Protein AF-A0A922YVZ6-F1 (afdb_monomer)

pLDDT: mean 78.74, std 12.58, range [51.56, 93.5]

Nearest PDB structures (foldseek):
  5mm0-assembly1_A  TM=5.656E-01  e=6.919E+00  Pyrococcus furiosus DSM 3638

Radius of gyration: 18.34 Å; Cα contacts (8 Å, |Δi|>4): 29; chains: 1; bounding box: 42×31×44 Å

Structure (mmCIF, N/CA/C/O backbone):
data_AF-A0A922YVZ6-F1
#
_entry.id   AF-A0A922YVZ6-F1
#
loop_
_atom_site.group_PDB
_atom_site.id
_atom_site.type_symbol
_atom_site.label_atom_id
_atom_site.label_alt_id
_atom_site.label_comp_id
_atom_site.label_asym_id
_atom_site.label_entity_id
_atom_site.label_seq_id
_atom_site.pdbx_PDB_ins_code
_atom_site.Cartn_x
_atom_site.Cartn_y
_atom_site.Cartn_z
_atom_site.occupancy
_atom_site.B_iso_or_equiv
_atom_site.auth_seq_id
_atom_site.auth_comp_id
_atom_site.auth_asym_id
_atom_site.auth_atom_id
_atom_site.pdbx_PDB_model_num
ATOM 1 N N . MET A 1 1 ? -5.483 -23.871 -23.768 1.00 53.09 1 MET A N 1
ATOM 2 C CA . MET A 1 1 ? -4.551 -23.057 -24.582 1.00 53.09 1 MET A CA 1
ATOM 3 C C . MET A 1 1 ? -5.252 -22.083 -25.545 1.00 53.09 1 MET A C 1
ATOM 5 O O . MET A 1 1 ? -4.560 -21.255 -26.098 1.00 53.09 1 MET A O 1
ATOM 9 N N . ALA A 1 2 ? -6.591 -22.066 -25.662 1.00 55.31 2 ALA A N 1
ATOM 10 C CA . ALA A 1 2 ? -7.327 -21.236 -26.636 1.00 55.31 2 ALA A CA 1
ATOM 11 C C . ALA A 1 2 ? -7.523 -19.736 -26.281 1.00 55.31 2 ALA A C 1
ATOM 13 O O . ALA A 1 2 ? -8.210 -19.022 -27.004 1.00 55.31 2 ALA A O 1
ATOM 14 N N . PHE A 1 3 ? -6.977 -19.249 -25.159 1.00 61.78 3 PHE A N 1
ATOM 15 C CA . PHE A 1 3 ? -7.115 -17.840 -24.744 1.00 61.78 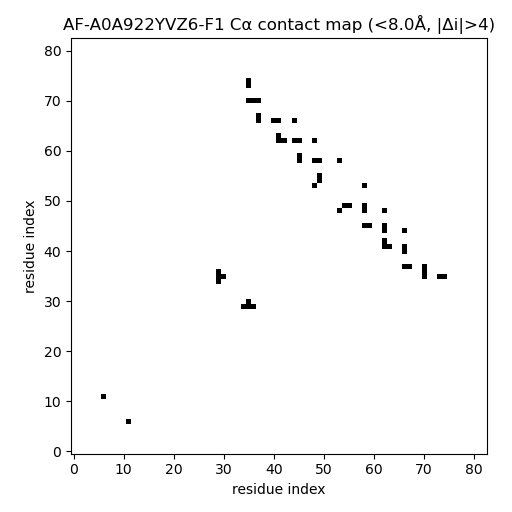3 PHE A CA 1
ATOM 16 C C . PHE A 1 3 ? -6.038 -16.937 -25.369 1.00 61.78 3 PHE A C 1
ATOM 18 O O . PHE A 1 3 ? -6.271 -15.756 -25.594 1.00 61.78 3 PHE A O 1
ATOM 25 N N . PHE A 1 4 ? -4.864 -17.497 -25.680 1.00 59.50 4 PHE A N 1
ATOM 26 C CA . PHE A 1 4 ? -3.730 -16.745 -26.224 1.00 59.50 4 PHE A CA 1
ATOM 27 C C . PHE A 1 4 ? -3.790 -16.582 -27.750 1.00 59.50 4 PHE A C 1
ATOM 29 O O . PHE A 1 4 ? -3.199 -15.642 -28.268 1.00 59.50 4 PHE A O 1
ATOM 36 N N . ASP A 1 5 ? -4.563 -17.418 -28.455 1.00 64.62 5 ASP A N 1
ATOM 37 C CA . ASP A 1 5 ? -4.699 -17.370 -29.922 1.00 64.62 5 ASP A CA 1
ATOM 38 C C . ASP A 1 5 ? -5.449 -16.122 -30.430 1.00 64.62 5 ASP A C 1
ATOM 40 O O . ASP A 1 5 ? -5.390 -15.798 -31.614 1.00 64.62 5 ASP A O 1
ATOM 44 N N . GLN A 1 6 ? -6.145 -15.397 -29.545 1.00 69.88 6 GLN A N 1
ATOM 45 C CA . GLN A 1 6 ? -6.859 -14.156 -29.875 1.00 69.88 6 GLN A CA 1
ATOM 46 C C . GLN A 1 6 ? -5.978 -12.900 -29.765 1.00 69.88 6 GLN A C 1
ATOM 48 O O . GLN A 1 6 ? -6.373 -11.832 -30.235 1.00 69.88 6 GLN A O 1
ATOM 53 N N . TYR A 1 7 ? -4.784 -13.004 -29.171 1.00 75.31 7 TYR A N 1
ATOM 54 C CA . TYR A 1 7 ? -3.901 -11.865 -28.925 1.00 75.31 7 TYR A CA 1
ATOM 55 C C . TYR A 1 7 ? -2.629 -11.977 -29.762 1.00 75.31 7 TYR A C 1
ATOM 57 O O . TYR A 1 7 ? -1.859 -12.925 -29.644 1.00 75.31 7 TYR A O 1
ATOM 65 N N . SER A 1 8 ? -2.379 -10.970 -30.601 1.00 82.69 8 SER A N 1
ATOM 66 C CA . SER A 1 8 ? -1.137 -10.899 -31.373 1.00 82.69 8 SER A CA 1
ATOM 67 C C . SER A 1 8 ? 0.077 -10.795 -30.437 1.00 82.69 8 SER A C 1
ATOM 69 O O . SER A 1 8 ? 0.016 -10.146 -29.389 1.00 82.69 8 SER A O 1
ATOM 71 N N . ALA A 1 9 ? 1.207 -11.391 -30.835 1.00 79.88 9 ALA A N 1
ATOM 72 C CA . ALA A 1 9 ? 2.456 -11.326 -30.071 1.00 79.88 9 ALA A CA 1
ATOM 73 C C . ALA A 1 9 ? 2.874 -9.877 -29.762 1.00 79.88 9 ALA A C 1
ATOM 75 O O . ALA A 1 9 ? 3.357 -9.594 -28.669 1.00 79.88 9 ALA A O 1
ATOM 76 N N . ALA A 1 10 ? 2.613 -8.938 -30.677 1.00 83.31 10 ALA A N 1
ATOM 77 C CA . ALA A 1 10 ? 2.892 -7.519 -30.468 1.00 83.31 10 ALA A CA 1
ATOM 78 C C . ALA A 1 10 ? 2.049 -6.915 -29.330 1.00 83.31 10 ALA A C 1
ATOM 80 O O . ALA A 1 10 ? 2.535 -6.077 -28.575 1.00 83.31 10 ALA A O 1
ATOM 81 N N . TRP A 1 11 ? 0.807 -7.376 -29.172 1.00 85.31 11 TRP A N 1
ATOM 82 C CA . TRP A 1 11 ? -0.090 -6.953 -28.096 1.00 85.31 11 TRP A CA 1
ATOM 83 C C . TRP A 1 11 ? 0.392 -7.447 -26.732 1.00 85.31 11 TRP A C 1
ATOM 85 O O . TRP A 1 11 ? 0.447 -6.679 -25.774 1.00 85.31 11 TRP A O 1
ATOM 95 N N . LEU A 1 12 ? 0.796 -8.717 -26.658 1.00 86.44 12 LEU A N 1
ATOM 96 C CA . LEU A 1 12 ? 1.351 -9.305 -25.438 1.00 86.44 12 LEU A CA 1
ATOM 97 C C . LEU A 1 12 ? 2.667 -8.628 -25.043 1.00 86.44 12 LEU A C 1
ATOM 99 O O . LEU A 1 12 ? 2.864 -8.307 -23.875 1.00 86.44 12 LEU A O 1
ATOM 103 N N . ILE A 1 13 ? 3.535 -8.341 -26.017 1.00 89.44 13 ILE A N 1
ATOM 104 C CA . ILE A 1 13 ? 4.778 -7.592 -25.793 1.00 89.44 13 ILE A CA 1
ATOM 105 C C . ILE A 1 13 ? 4.471 -6.177 -25.285 1.00 89.44 13 ILE A C 1
ATOM 107 O O . ILE A 1 13 ? 5.071 -5.744 -24.304 1.00 89.44 13 ILE A O 1
ATOM 111 N N . GLY A 1 14 ? 3.509 -5.475 -25.891 1.00 91.38 14 GLY A N 1
ATOM 112 C CA . GLY A 1 14 ? 3.076 -4.152 -25.434 1.00 91.38 14 GLY A CA 1
ATOM 113 C C . GLY A 1 14 ? 2.552 -4.162 -23.995 1.00 91.38 14 GLY A C 1
ATOM 114 O O . GLY A 1 14 ? 2.916 -3.299 -23.199 1.00 91.38 14 GLY A O 1
ATOM 115 N N . LEU A 1 15 ? 1.765 -5.178 -23.633 1.00 85.56 15 LEU A N 1
ATOM 116 C CA . LEU A 1 15 ? 1.246 -5.363 -22.277 1.00 85.56 15 LEU A CA 1
ATOM 117 C C . LEU A 1 15 ? 2.366 -5.639 -21.264 1.00 85.56 15 LEU A C 1
ATOM 119 O O . LEU A 1 15 ? 2.376 -5.045 -20.188 1.00 85.56 15 LEU A O 1
ATOM 123 N N . VAL A 1 16 ? 3.338 -6.485 -21.613 1.00 91.12 16 VAL A N 1
ATOM 124 C CA . VAL A 1 16 ? 4.510 -6.755 -20.764 1.00 91.12 16 VAL A CA 1
ATOM 125 C C . VAL A 1 16 ? 5.334 -5.486 -20.548 1.00 91.12 16 VAL A C 1
ATOM 127 O O . VAL A 1 16 ? 5.698 -5.181 -19.414 1.00 91.12 16 VAL A O 1
ATOM 130 N N . LEU A 1 17 ? 5.586 -4.710 -21.605 1.00 93.19 17 LEU A N 1
ATOM 131 C CA . LEU A 1 17 ? 6.319 -3.446 -21.504 1.00 93.19 17 LEU A CA 1
ATOM 132 C C . LEU A 1 17 ? 5.582 -2.422 -20.630 1.00 93.19 17 LEU A C 1
ATOM 134 O O . LEU A 1 17 ? 6.213 -1.760 -19.806 1.00 93.19 17 LEU A O 1
ATOM 138 N N . ALA A 1 18 ? 4.257 -2.329 -20.756 1.00 88.38 18 ALA A N 1
ATOM 139 C CA . ALA A 1 18 ? 3.439 -1.456 -19.919 1.00 88.38 18 ALA A CA 1
ATOM 140 C C . ALA A 1 18 ? 3.499 -1.8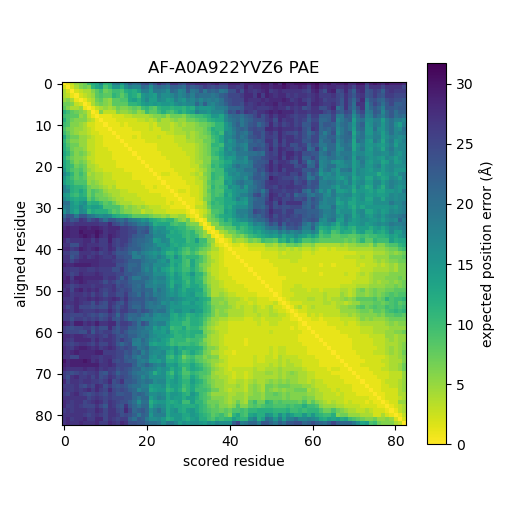66 -18.438 1.00 88.38 18 ALA A C 1
ATOM 142 O O . ALA A 1 18 ? 3.749 -1.020 -17.582 1.00 88.38 18 ALA A O 1
ATOM 143 N N . LEU A 1 19 ? 3.356 -3.160 -18.131 1.00 82.44 19 LEU A N 1
ATOM 144 C CA . LEU A 1 19 ? 3.440 -3.676 -16.759 1.00 82.44 19 LEU A CA 1
ATOM 145 C C . LEU A 1 19 ? 4.818 -3.446 -16.131 1.00 82.44 19 LEU A C 1
ATOM 147 O O . LEU A 1 19 ? 4.899 -3.078 -14.959 1.00 82.44 19 LEU A O 1
ATOM 151 N N . LEU A 1 20 ? 5.895 -3.619 -16.901 1.00 90.50 20 LEU A N 1
ATOM 152 C CA . LEU A 1 20 ? 7.256 -3.340 -16.439 1.00 90.50 20 LEU A CA 1
ATOM 153 C C . LEU A 1 20 ? 7.456 -1.852 -16.140 1.00 90.50 20 LEU A C 1
ATOM 155 O O . LEU A 1 20 ? 7.993 -1.513 -15.087 1.00 90.50 20 LEU A O 1
ATOM 159 N N . ALA A 1 21 ? 6.985 -0.963 -17.019 1.00 90.44 21 ALA A N 1
ATOM 160 C CA . ALA A 1 21 ? 7.065 0.479 -16.802 1.00 90.44 21 ALA A CA 1
ATOM 161 C C . ALA A 1 21 ? 6.265 0.910 -15.563 1.00 90.44 21 ALA A C 1
ATOM 163 O O . ALA A 1 21 ? 6.771 1.651 -14.719 1.00 90.44 21 ALA A O 1
ATOM 164 N N . THR A 1 22 ? 5.041 0.400 -15.404 1.00 77.44 22 THR A N 1
ATOM 165 C CA . THR A 1 22 ? 4.205 0.680 -14.231 1.00 77.44 22 THR A CA 1
ATOM 166 C C . THR A 1 22 ? 4.825 0.132 -12.949 1.00 77.44 22 THR A C 1
ATOM 168 O O . THR A 1 22 ? 4.873 0.850 -11.956 1.00 77.44 22 THR A O 1
ATOM 171 N N . GLY A 1 23 ? 5.340 -1.099 -12.958 1.00 72.81 23 GLY A N 1
ATOM 172 C CA . GLY A 1 23 ? 6.004 -1.703 -11.800 1.00 72.81 23 GLY A CA 1
ATOM 173 C C . GLY A 1 23 ? 7.269 -0.951 -11.388 1.00 72.81 23 GLY A C 1
ATOM 174 O O . GLY A 1 23 ? 7.497 -0.748 -10.197 1.00 72.81 23 GLY A O 1
ATOM 175 N N . LEU A 1 24 ? 8.047 -0.465 -12.360 1.00 82.88 24 LEU A N 1
ATOM 176 C CA . LEU A 1 24 ? 9.232 0.351 -12.102 1.00 82.88 24 LEU A CA 1
ATOM 177 C C . LEU A 1 24 ? 8.849 1.687 -11.458 1.00 82.88 24 LEU A C 1
ATOM 179 O O . LEU A 1 24 ? 9.409 2.050 -10.430 1.00 82.88 24 LEU A O 1
ATOM 183 N N . VAL A 1 25 ? 7.868 2.403 -12.011 1.00 78.31 25 VAL A N 1
ATOM 184 C CA . VAL A 1 25 ? 7.427 3.703 -11.476 1.00 78.31 25 VAL A CA 1
ATOM 185 C C . VAL A 1 25 ? 6.760 3.539 -10.110 1.00 78.31 25 VAL A C 1
ATOM 187 O O . VAL A 1 25 ? 7.106 4.242 -9.168 1.00 78.31 25 VAL A O 1
ATOM 190 N N . ALA A 1 26 ? 5.852 2.578 -9.957 1.00 66.94 26 ALA A N 1
ATOM 191 C CA . ALA A 1 2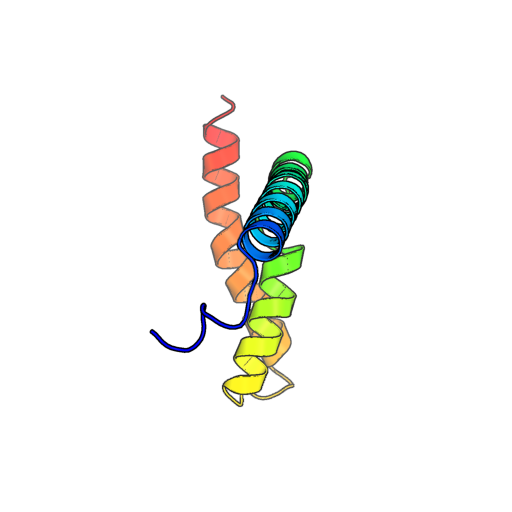6 ? 5.161 2.342 -8.693 1.00 66.94 26 ALA A CA 1
ATOM 192 C C . ALA A 1 26 ? 6.115 1.836 -7.600 1.00 66.94 26 ALA A C 1
ATOM 194 O O . ALA A 1 26 ? 6.048 2.306 -6.467 1.00 66.94 26 ALA A O 1
ATOM 195 N N . GLY A 1 27 ? 7.029 0.919 -7.934 1.00 66.12 27 GLY A N 1
ATOM 196 C CA . GLY A 1 27 ? 8.018 0.375 -7.002 1.00 66.12 27 GLY A CA 1
ATOM 197 C C . GLY A 1 27 ? 9.084 1.393 -6.599 1.00 66.12 27 GLY A C 1
ATOM 198 O O . GLY A 1 27 ? 9.446 1.465 -5.426 1.00 66.12 27 GLY A O 1
ATOM 199 N N . THR A 1 28 ? 9.542 2.232 -7.534 1.00 70.38 28 THR A N 1
ATOM 200 C CA . THR A 1 28 ? 10.474 3.326 -7.218 1.00 70.38 28 THR A CA 1
ATOM 201 C C . THR A 1 28 ? 9.802 4.417 -6.399 1.00 70.38 28 THR A C 1
ATOM 203 O O . THR A 1 28 ? 10.390 4.847 -5.420 1.00 70.38 28 THR A O 1
ATOM 206 N N . LEU A 1 29 ? 8.563 4.817 -6.701 1.00 67.31 29 LEU A N 1
ATOM 207 C CA . LEU A 1 29 ? 7.817 5.763 -5.861 1.00 67.31 29 LEU A CA 1
ATOM 208 C C . LEU A 1 29 ? 7.544 5.190 -4.462 1.00 67.31 29 LEU A C 1
ATOM 210 O O . LEU A 1 29 ? 7.714 5.896 -3.471 1.00 67.31 29 LEU A O 1
ATOM 214 N N . ALA A 1 30 ? 7.200 3.904 -4.358 1.00 61.06 30 ALA A N 1
ATOM 215 C CA . ALA A 1 30 ? 7.024 3.228 -3.072 1.00 61.06 30 ALA A CA 1
ATOM 216 C C . ALA A 1 30 ? 8.331 3.152 -2.259 1.00 61.06 30 ALA A C 1
ATOM 218 O O . ALA A 1 30 ? 8.300 3.309 -1.039 1.00 61.06 30 ALA A O 1
ATOM 219 N N . GLY A 1 31 ? 9.476 2.949 -2.921 1.00 62.59 31 GLY A N 1
ATOM 220 C CA . GLY A 1 31 ? 10.798 2.933 -2.288 1.00 62.59 31 GLY A CA 1
ATOM 221 C C . GLY A 1 31 ? 11.340 4.324 -1.932 1.00 62.59 31 GLY A C 1
ATOM 222 O O . GLY A 1 31 ? 11.872 4.507 -0.842 1.00 62.59 31 GLY A O 1
ATOM 223 N N . LEU A 1 32 ? 11.178 5.314 -2.819 1.00 62.47 32 LEU A N 1
ATOM 224 C CA . LEU A 1 32 ? 11.701 6.681 -2.674 1.00 62.47 32 LEU A CA 1
ATOM 225 C C . LEU A 1 32 ? 10.926 7.510 -1.653 1.00 62.47 32 LEU A C 1
ATOM 227 O O . LEU A 1 32 ? 11.524 8.319 -0.950 1.00 62.47 32 LEU A O 1
ATOM 231 N N . LEU A 1 33 ? 9.606 7.326 -1.554 1.00 59.53 33 LEU A N 1
ATOM 232 C CA . LEU A 1 33 ? 8.814 8.067 -0.574 1.00 59.53 33 LEU A CA 1
ATOM 233 C C . LEU A 1 33 ? 8.959 7.510 0.847 1.00 59.53 33 LEU A C 1
ATOM 235 O O . LEU A 1 33 ? 8.441 8.115 1.781 1.00 59.53 33 LEU A O 1
ATOM 239 N N . GLY A 1 34 ? 9.623 6.362 1.038 1.00 55.00 34 GLY A N 1
ATOM 240 C CA . GLY A 1 34 ? 9.787 5.734 2.355 1.00 55.00 34 GLY A CA 1
ATOM 241 C C . GLY A 1 34 ? 8.463 5.355 3.035 1.00 55.00 34 GLY A C 1
ATOM 242 O O . GLY A 1 34 ? 8.451 4.905 4.180 1.00 55.00 34 GLY A O 1
ATOM 243 N N . VAL A 1 35 ? 7.335 5.518 2.338 1.00 56.75 35 VAL A N 1
ATOM 244 C CA . VAL A 1 35 ? 6.005 5.121 2.783 1.00 56.75 35 VAL A CA 1
ATOM 245 C C . VAL A 1 35 ? 5.902 3.628 2.524 1.00 56.75 35 VAL A C 1
ATOM 247 O O . VAL A 1 35 ? 5.373 3.210 1.498 1.00 56.75 35 VAL A O 1
ATOM 250 N N . GLY A 1 36 ? 6.471 2.813 3.413 1.00 55.59 36 GLY A N 1
ATOM 251 C CA . GLY A 1 36 ? 6.449 1.358 3.283 1.00 55.59 36 GLY A CA 1
ATOM 252 C C . GLY A 1 36 ? 5.021 0.860 3.090 1.00 55.59 36 GLY A C 1
ATOM 253 O O . GLY A 1 36 ? 4.285 0.785 4.055 1.00 55.59 36 GLY A O 1
ATOM 254 N N . GLY A 1 37 ? 4.598 0.601 1.851 1.00 56.81 37 GLY A N 1
ATOM 255 C CA . GLY A 1 37 ? 3.316 0.015 1.445 1.00 56.81 37 GLY A CA 1
ATOM 256 C C . GLY A 1 37 ? 2.007 0.665 1.932 1.00 56.81 37 GLY A C 1
ATOM 257 O O . GLY A 1 37 ? 0.988 0.441 1.300 1.00 56.81 37 GLY A O 1
ATOM 258 N N . GLY A 1 38 ? 1.975 1.469 2.997 1.00 57.81 38 GLY A N 1
ATOM 259 C CA . GLY A 1 38 ? 0.790 1.748 3.816 1.00 57.81 38 GLY A CA 1
ATOM 260 C C . GLY A 1 38 ? -0.315 2.525 3.124 1.00 57.81 38 GLY A C 1
ATOM 261 O O . GLY A 1 38 ? -1.486 2.186 3.267 1.00 57.81 38 GLY A O 1
ATOM 262 N N . ILE A 1 39 ? 0.055 3.515 2.308 1.00 67.19 39 ILE A N 1
ATOM 263 C CA . ILE A 1 39 ? -0.905 4.269 1.485 1.00 67.19 39 ILE A CA 1
ATOM 264 C C . ILE A 1 39 ? -1.648 3.341 0.510 1.00 67.19 39 ILE A C 1
ATOM 266 O O . ILE A 1 39 ? -2.798 3.606 0.176 1.00 67.19 39 ILE A O 1
ATOM 270 N N . VAL A 1 40 ? -1.024 2.233 0.097 1.00 75.75 40 VAL A N 1
ATOM 271 C CA . VAL A 1 40 ? -1.630 1.217 -0.777 1.00 75.75 40 VAL A CA 1
ATOM 272 C C . VAL A 1 40 ? -2.262 0.079 0.037 1.00 75.75 40 VAL A C 1
ATOM 274 O O . VAL A 1 40 ? -3.362 -0.367 -0.272 1.00 75.75 40 VAL A O 1
ATOM 277 N N . ILE A 1 41 ? -1.609 -0.376 1.108 1.00 80.25 41 ILE A N 1
ATOM 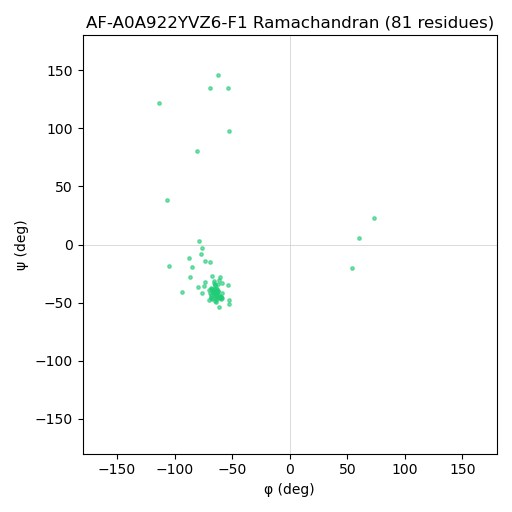278 C CA . ILE A 1 41 ? -2.033 -1.508 1.942 1.00 80.25 41 ILE A CA 1
ATOM 279 C C . ILE A 1 41 ? -3.348 -1.201 2.663 1.00 80.25 41 ILE A C 1
ATOM 281 O O . ILE A 1 41 ? -4.212 -2.070 2.708 1.00 80.25 41 ILE A O 1
ATOM 285 N N . VAL A 1 42 ? -3.544 0.015 3.186 1.00 87.25 42 VAL A N 1
ATOM 286 C CA . VAL A 1 42 ? -4.782 0.379 3.900 1.00 87.25 42 VAL A CA 1
ATOM 287 C C . VAL A 1 42 ? -6.032 0.271 3.008 1.00 87.25 42 VAL A C 1
ATOM 289 O O . VAL A 1 42 ? -6.949 -0.453 3.403 1.00 87.25 42 VAL A O 1
ATOM 292 N N . PRO A 1 43 ? -6.118 0.905 1.816 1.00 86.25 43 PRO A N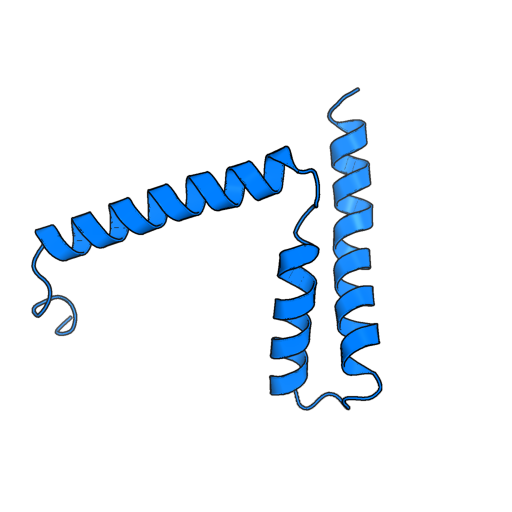 1
ATOM 293 C CA . PRO A 1 43 ? -7.297 0.771 0.956 1.00 86.25 43 PRO A CA 1
ATOM 294 C C . PRO A 1 43 ? -7.485 -0.655 0.418 1.00 86.25 43 PRO A C 1
ATOM 296 O O . PRO A 1 43 ? -8.622 -1.113 0.297 1.00 86.25 43 PRO A O 1
ATOM 299 N N . VAL A 1 44 ? -6.397 -1.390 0.160 1.00 88.88 44 VAL A N 1
ATOM 300 C CA . VAL A 1 44 ? -6.469 -2.805 -0.242 1.00 88.88 44 VAL A CA 1
ATOM 301 C C . VAL A 1 44 ? -7.063 -3.666 0.875 1.00 88.88 44 VAL A C 1
ATOM 303 O O . VAL A 1 44 ? -8.007 -4.414 0.625 1.00 88.88 44 VAL A O 1
ATOM 306 N N . LEU A 1 45 ? -6.573 -3.535 2.112 1.00 88.25 45 LEU A N 1
ATOM 307 C CA . LEU A 1 45 ? -7.109 -4.257 3.270 1.00 88.25 45 LEU A CA 1
ATOM 308 C C . LEU A 1 45 ? -8.553 -3.860 3.570 1.00 88.25 45 LEU A C 1
ATOM 310 O O . LEU A 1 45 ? -9.364 -4.727 3.874 1.00 88.25 45 LEU A O 1
ATOM 314 N N . PHE A 1 46 ? -8.905 -2.581 3.433 1.00 91.88 46 PHE A N 1
ATOM 315 C CA . PHE A 1 46 ? -10.284 -2.123 3.598 1.00 91.88 46 PHE A CA 1
ATOM 316 C C . PHE A 1 46 ? -11.231 -2.800 2.599 1.00 91.88 46 PHE A C 1
ATOM 318 O O . PHE A 1 46 ? -12.299 -3.281 2.986 1.00 91.88 46 PHE A O 1
ATOM 325 N N . HIS A 1 47 ? -10.842 -2.893 1.324 1.00 92.12 47 HIS A N 1
ATOM 326 C CA . HIS A 1 47 ? -11.653 -3.578 0.318 1.00 92.12 47 HIS A CA 1
ATOM 327 C C . HIS A 1 47 ? -11.732 -5.086 0.589 1.00 92.12 47 HIS A C 1
ATOM 329 O O . HIS A 1 47 ? -12.813 -5.669 0.533 1.00 92.12 47 HIS A O 1
ATOM 335 N N . LEU A 1 48 ? -10.620 -5.705 0.993 1.00 92.88 48 LEU A N 1
ATOM 336 C CA . LEU A 1 48 ? -10.581 -7.117 1.372 1.00 92.88 48 LEU A CA 1
ATOM 337 C C . LEU A 1 48 ? -11.510 -7.414 2.560 1.00 92.88 48 LEU A C 1
ATOM 339 O O . LEU A 1 48 ? -12.300 -8.351 2.520 1.00 92.88 48 LEU A O 1
ATOM 343 N N . PHE A 1 49 ? -11.467 -6.581 3.601 1.00 92.94 49 PHE A N 1
ATOM 344 C CA . PHE A 1 49 ? -12.331 -6.691 4.777 1.00 92.94 49 PHE A CA 1
ATOM 345 C C . PHE A 1 49 ? -13.797 -6.396 4.462 1.00 92.94 49 PHE A C 1
ATOM 347 O O . PHE A 1 49 ? -14.682 -6.957 5.104 1.00 92.94 49 PHE A O 1
ATOM 354 N N . THR A 1 50 ? -14.065 -5.584 3.436 1.00 90.81 50 THR A N 1
ATOM 355 C CA . THR A 1 50 ? -15.418 -5.413 2.889 1.00 90.81 50 THR A CA 1
ATOM 356 C C . THR A 1 50 ? -15.915 -6.721 2.263 1.00 90.81 50 THR A C 1
ATOM 358 O O . THR A 1 50 ? -17.026 -7.146 2.561 1.00 90.81 50 THR A O 1
ATOM 361 N N . LEU A 1 51 ? -15.085 -7.403 1.463 1.00 92.06 51 LEU A N 1
ATOM 362 C CA . LEU A 1 51 ? -15.422 -8.702 0.856 1.00 92.06 51 LEU A CA 1
ATOM 363 C C . LEU A 1 51 ? -15.586 -9.825 1.892 1.00 92.06 51 LEU A C 1
ATOM 365 O O . LEU A 1 51 ? -16.392 -10.729 1.700 1.00 92.06 51 LEU A O 1
ATOM 369 N N . LEU A 1 52 ? -14.849 -9.753 3.001 1.00 91.50 52 LEU A N 1
ATOM 370 C CA . LEU A 1 52 ? -14.953 -10.679 4.135 1.00 91.50 52 LEU A CA 1
ATOM 371 C C . LEU A 1 52 ? -16.181 -10.421 5.027 1.00 91.50 52 LEU A C 1
ATOM 373 O O . LEU A 1 52 ? -16.398 -11.166 5.979 1.00 91.50 52 LEU A O 1
ATOM 377 N N . GLY A 1 53 ? -16.975 -9.381 4.749 1.00 91.75 53 GLY A N 1
ATOM 378 C CA . GLY A 1 53 ? -18.178 -9.059 5.521 1.00 91.75 53 GLY A CA 1
ATOM 379 C C . GLY A 1 53 ? -17.897 -8.468 6.905 1.00 91.75 53 GLY A C 1
ATOM 380 O O . GLY A 1 53 ? -18.745 -8.559 7.788 1.00 91.75 53 GLY A O 1
ATOM 381 N N . ILE A 1 54 ? -16.720 -7.868 7.117 1.00 89.31 54 ILE A N 1
ATOM 382 C CA . ILE A 1 54 ? -16.388 -7.208 8.386 1.00 89.31 54 ILE A CA 1
ATOM 383 C C . ILE A 1 54 ? -17.235 -5.942 8.545 1.00 89.31 54 ILE A C 1
ATOM 385 O O . ILE A 1 54 ? -17.358 -5.134 7.614 1.00 89.31 54 ILE A O 1
ATOM 389 N N . ASP A 1 55 ? -17.783 -5.772 9.749 1.00 92.12 55 ASP A N 1
ATOM 390 C CA . ASP A 1 55 ? -18.631 -4.645 10.129 1.00 92.12 55 ASP A CA 1
ATOM 391 C C . ASP A 1 55 ? -17.943 -3.301 9.845 1.00 92.12 55 ASP A C 1
ATOM 393 O O . ASP A 1 55 ? -16.755 -3.109 10.122 1.00 92.12 55 ASP A O 1
ATOM 397 N N . GLU A 1 56 ? -18.687 -2.372 9.249 1.00 90.31 56 GLU A N 1
ATOM 398 C CA . GLU A 1 56 ? -18.165 -1.086 8.783 1.00 90.31 56 GLU A CA 1
ATOM 399 C C . GLU A 1 56 ? -17.593 -0.235 9.923 1.00 90.31 56 GLU A C 1
ATOM 401 O O . GLU A 1 56 ? -16.598 0.465 9.723 1.00 90.31 56 GLU A O 1
ATOM 406 N N . SER A 1 57 ? -18.139 -0.377 11.137 1.00 92.12 57 SER A N 1
ATOM 407 C CA . SER A 1 57 ? -17.680 0.346 12.329 1.00 92.12 57 SER A CA 1
ATOM 408 C C . SER A 1 57 ? -16.228 0.022 12.711 1.00 92.12 57 SER A C 1
ATOM 410 O O . SER A 1 57 ? -15.478 0.896 13.158 1.00 92.12 57 SER A O 1
ATOM 412 N N . VAL A 1 58 ? -15.795 -1.222 12.489 1.00 93.50 58 VAL A N 1
ATOM 413 C CA . VAL A 1 58 ? -14.444 -1.695 12.837 1.00 93.50 58 VAL A CA 1
ATOM 414 C C . VAL A 1 58 ? -13.534 -1.840 11.622 1.00 93.50 58 VAL A C 1
ATOM 416 O O . VAL A 1 58 ? -12.313 -1.843 11.774 1.00 93.50 58 VAL A O 1
ATOM 419 N N . ARG A 1 59 ? -14.090 -1.902 10.408 1.00 93.00 59 ARG A N 1
ATOM 420 C CA . ARG A 1 59 ? -13.349 -2.187 9.172 1.00 93.00 59 ARG A CA 1
ATOM 421 C C . ARG A 1 59 ? -12.136 -1.283 8.966 1.00 93.00 59 ARG A C 1
ATOM 423 O O . ARG A 1 59 ? -11.045 -1.780 8.691 1.00 93.00 59 ARG A O 1
ATOM 430 N N . MET A 1 60 ? -12.308 0.031 9.134 1.00 92.75 60 MET A N 1
ATOM 431 C CA . MET A 1 60 ? -11.196 0.978 8.988 1.00 92.75 60 MET A CA 1
ATOM 432 C C . MET A 1 60 ? -10.151 0.842 10.096 1.00 92.75 60 MET A C 1
ATOM 434 O O . MET A 1 60 ? -8.956 0.908 9.813 1.00 92.75 60 MET A O 1
ATOM 438 N N . HIS A 1 61 ? -10.577 0.600 11.337 1.00 92.44 61 HIS A N 1
ATOM 439 C CA . HIS A 1 61 ? -9.662 0.408 12.462 1.00 92.44 61 HIS A CA 1
ATOM 440 C C . HIS A 1 61 ? -8.775 -0.824 12.259 1.00 92.44 61 HIS A C 1
ATOM 442 O O . HIS A 1 61 ? -7.562 -0.747 12.456 1.00 92.44 61 HIS A O 1
ATOM 448 N N . VAL A 1 62 ? -9.354 -1.939 11.803 1.00 92.62 62 VAL A N 1
ATOM 449 C CA . VAL A 1 62 ? -8.597 -3.170 11.537 1.00 92.62 62 VAL A CA 1
ATOM 450 C C . VAL A 1 62 ? -7.668 -2.986 10.332 1.00 92.62 62 VAL A C 1
ATOM 452 O O . VAL A 1 62 ? -6.499 -3.347 10.420 1.00 92.62 62 VAL A O 1
ATOM 455 N N . ALA A 1 63 ? -8.125 -2.364 9.237 1.00 91.62 63 ALA A N 1
ATOM 456 C CA . ALA A 1 63 ? -7.294 -2.131 8.046 1.00 91.62 63 ALA A CA 1
ATOM 457 C C . ALA A 1 63 ? -6.055 -1.276 8.350 1.00 91.62 63 ALA A C 1
ATOM 459 O O . ALA A 1 63 ? -4.938 -1.623 7.956 1.00 91.62 63 ALA A O 1
ATOM 460 N N . VAL A 1 64 ? -6.235 -0.189 9.104 1.00 89.06 64 VAL A N 1
ATOM 461 C CA . VAL A 1 64 ? -5.131 0.681 9.533 1.00 89.06 64 VAL A CA 1
ATOM 462 C C . VAL A 1 64 ? -4.226 -0.042 10.528 1.00 89.06 64 VAL A C 1
ATOM 464 O O . VAL A 1 64 ? -3.007 -0.027 10.358 1.00 89.06 64 VAL A O 1
ATOM 467 N N . GLY A 1 65 ? -4.797 -0.726 11.523 1.00 90.81 65 GLY A N 1
ATOM 468 C CA . GLY A 1 65 ? -4.036 -1.469 12.529 1.00 90.81 65 GLY A CA 1
ATOM 469 C C . GLY A 1 65 ? -3.141 -2.551 11.920 1.00 90.81 65 GLY A C 1
ATOM 470 O O . GLY A 1 65 ? -1.952 -2.620 12.231 1.00 90.81 65 GLY A O 1
ATOM 471 N N . THR A 1 66 ? -3.672 -3.352 10.994 1.00 89.19 66 THR A N 1
ATOM 472 C CA . THR A 1 66 ? -2.907 -4.387 10.282 1.00 89.19 66 THR A CA 1
ATOM 473 C C . THR A 1 66 ? -1.824 -3.778 9.395 1.00 89.19 66 THR A C 1
ATOM 475 O O . THR A 1 66 ? -0.693 -4.265 9.395 1.00 89.19 66 THR A O 1
ATOM 478 N N . SER A 1 67 ? -2.112 -2.678 8.691 1.00 84.56 67 SER A N 1
ATOM 479 C CA . SER A 1 67 ? -1.085 -1.974 7.918 1.00 84.56 67 SER A CA 1
ATOM 480 C C . SER A 1 67 ? 0.055 -1.491 8.816 1.00 84.56 67 SER A C 1
ATOM 482 O O . SER A 1 67 ? 1.218 -1.726 8.496 1.00 84.56 67 SER A O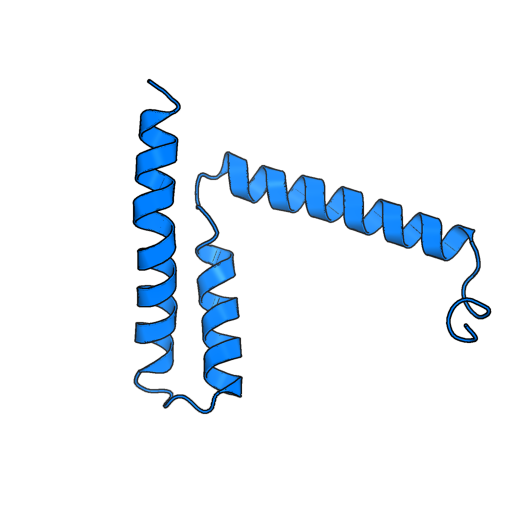 1
ATOM 484 N N . LEU A 1 68 ? -0.241 -0.868 9.958 1.00 84.12 68 LEU A N 1
ATOM 485 C CA . LEU A 1 68 ? 0.783 -0.400 10.897 1.00 84.12 68 LEU A CA 1
ATOM 486 C C . LEU A 1 68 ? 1.618 -1.553 11.465 1.00 84.12 68 LEU A C 1
ATOM 488 O O . LEU A 1 68 ? 2.840 -1.430 11.550 1.00 84.12 68 LEU A O 1
ATOM 492 N N . ALA A 1 69 ? 0.986 -2.689 11.773 1.00 87.44 69 ALA A N 1
ATOM 493 C CA . ALA A 1 69 ? 1.679 -3.890 12.239 1.00 87.44 69 ALA A CA 1
ATOM 494 C C . ALA A 1 69 ? 2.719 -4.406 11.228 1.00 87.44 69 ALA A C 1
ATOM 496 O O . ALA A 1 69 ? 3.760 -4.916 11.632 1.00 87.44 69 ALA A O 1
ATOM 497 N N . THR A 1 70 ? 2.473 -4.238 9.923 1.00 81.19 70 THR A N 1
ATOM 498 C CA . THR A 1 70 ? 3.456 -4.572 8.876 1.00 81.19 70 THR A CA 1
ATOM 499 C C . THR A 1 70 ? 4.530 -3.495 8.699 1.00 81.19 70 THR A C 1
ATOM 501 O O . THR A 1 70 ? 5.702 -3.817 8.506 1.00 81.19 70 THR A O 1
ATOM 504 N N . ILE A 1 71 ? 4.169 -2.216 8.828 1.00 78.25 71 ILE A N 1
ATOM 505 C CA . ILE A 1 71 ? 5.076 -1.084 8.587 1.00 78.25 71 ILE A CA 1
ATOM 506 C C . ILE A 1 71 ? 6.149 -0.982 9.665 1.00 78.25 71 ILE A C 1
ATOM 508 O O . ILE A 1 71 ? 7.326 -0.889 9.333 1.00 78.25 71 ILE A O 1
ATOM 512 N N . ILE A 1 72 ? 5.771 -1.051 10.941 1.00 79.69 72 ILE A N 1
ATOM 513 C CA . ILE A 1 72 ? 6.685 -0.864 12.080 1.00 79.69 72 ILE A CA 1
ATOM 514 C C . ILE A 1 72 ? 7.941 -1.762 12.011 1.00 79.69 72 ILE A C 1
ATOM 516 O O . ILE A 1 72 ? 9.052 -1.239 12.119 1.00 79.69 72 ILE A O 1
ATOM 520 N N . PRO A 1 73 ? 7.848 -3.093 11.817 1.00 76.94 73 PRO A N 1
ATOM 521 C CA . PRO A 1 73 ? 9.043 -3.932 11.733 1.00 76.94 73 PRO A CA 1
ATOM 522 C C . PRO A 1 73 ? 9.867 -3.643 10.472 1.00 76.94 73 PRO A C 1
ATOM 524 O O . PRO A 1 73 ? 11.097 -3.603 10.546 1.00 76.94 73 PRO A O 1
ATOM 527 N N . THR A 1 74 ? 9.218 -3.390 9.329 1.00 73.50 74 THR A N 1
ATOM 528 C CA . THR A 1 74 ? 9.930 -3.069 8.079 1.00 73.50 74 THR A CA 1
ATOM 529 C C . THR A 1 74 ? 10.680 -1.739 8.163 1.00 73.50 74 T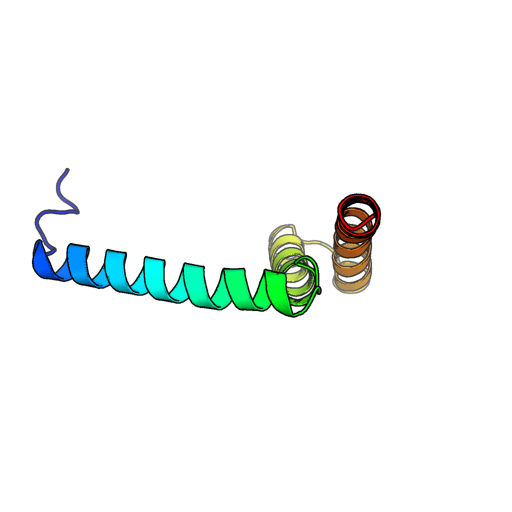HR A C 1
ATOM 531 O O . THR A 1 74 ? 11.824 -1.658 7.715 1.00 73.50 74 THR A O 1
ATOM 534 N N . SER A 1 75 ? 10.108 -0.723 8.818 1.00 71.44 75 SER A N 1
ATOM 535 C CA . SER A 1 75 ? 10.756 0.577 9.009 1.00 71.44 75 SER A CA 1
ATOM 536 C C . SER A 1 75 ? 11.956 0.480 9.950 1.00 71.44 75 SER A C 1
ATOM 538 O O . SER A 1 75 ? 12.986 1.099 9.691 1.00 71.44 75 SER A O 1
ATOM 540 N N . ILE A 1 76 ? 11.876 -0.346 11.001 1.00 76.12 76 ILE A N 1
ATOM 541 C CA . ILE A 1 76 ? 13.010 -0.618 11.899 1.00 7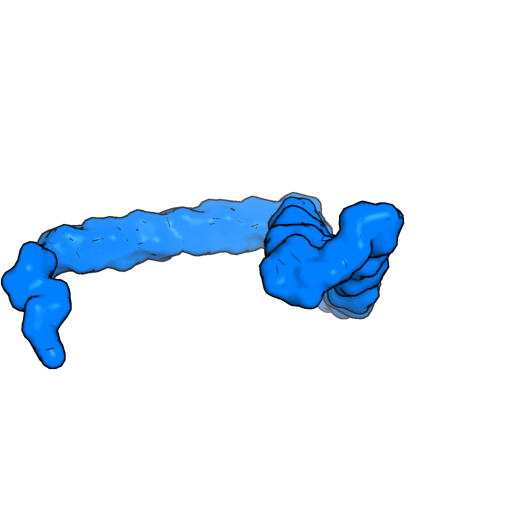6.12 76 ILE A CA 1
ATOM 542 C C . ILE A 1 76 ? 14.152 -1.310 11.143 1.00 76.12 76 ILE A C 1
ATOM 544 O O . ILE A 1 76 ? 15.314 -0.931 11.309 1.00 76.12 76 ILE A O 1
ATOM 548 N N . MET A 1 77 ? 13.847 -2.310 10.308 1.00 75.50 77 MET A N 1
ATOM 549 C CA . MET A 1 77 ? 14.864 -2.986 9.494 1.00 75.50 77 MET A CA 1
ATOM 550 C C . MET A 1 77 ? 15.503 -2.034 8.478 1.00 75.50 77 MET A C 1
ATOM 552 O O . MET A 1 77 ? 16.727 -2.010 8.370 1.00 75.50 77 MET A O 1
ATOM 556 N N . SER A 1 78 ? 14.706 -1.204 7.800 1.00 67.62 78 SER A N 1
ATOM 557 C CA . SER A 1 78 ? 15.203 -0.196 6.855 1.00 67.62 78 SER A CA 1
ATOM 558 C C . SER A 1 78 ? 16.124 0.822 7.532 1.00 67.62 78 SER A C 1
ATOM 560 O O . SER A 1 78 ? 17.193 1.123 7.010 1.00 67.62 78 SER A O 1
ATOM 562 N N . ALA A 1 79 ? 15.750 1.317 8.717 1.00 70.75 79 ALA A N 1
ATOM 563 C CA . ALA A 1 79 ? 16.569 2.256 9.484 1.00 70.75 79 ALA A CA 1
ATOM 564 C C . ALA A 1 79 ? 17.894 1.631 9.952 1.00 70.75 79 ALA A C 1
ATOM 566 O O . ALA A 1 79 ? 18.918 2.306 10.000 1.00 70.75 79 ALA A O 1
ATOM 567 N N . ARG A 1 80 ? 17.895 0.332 10.278 1.00 73.75 80 ARG A N 1
ATOM 568 C CA . ARG A 1 80 ? 19.113 -0.411 10.636 1.00 73.75 80 ARG A CA 1
ATOM 569 C C . ARG A 1 80 ? 20.012 -0.715 9.440 1.00 73.75 80 ARG A C 1
ATOM 571 O O . ARG A 1 80 ? 21.221 -0.758 9.617 1.00 73.75 80 ARG A O 1
ATOM 578 N N . ALA A 1 81 ? 19.440 -0.928 8.257 1.00 73.00 81 ALA A N 1
ATOM 579 C CA . ALA A 1 81 ? 20.184 -1.198 7.027 1.00 73.00 81 ALA A CA 1
ATOM 580 C C . ALA A 1 81 ? 20.893 0.045 6.454 1.00 73.00 81 ALA A C 1
ATOM 582 O O . ALA A 1 81 ? 21.728 -0.087 5.565 1.00 73.00 81 ALA A O 1
ATOM 583 N N . HIS A 1 82 ? 20.552 1.247 6.926 1.00 61.94 82 HIS A N 1
ATOM 584 C CA . HIS A 1 82 ? 21.211 2.515 6.581 1.00 61.94 82 HIS A CA 1
ATOM 585 C C 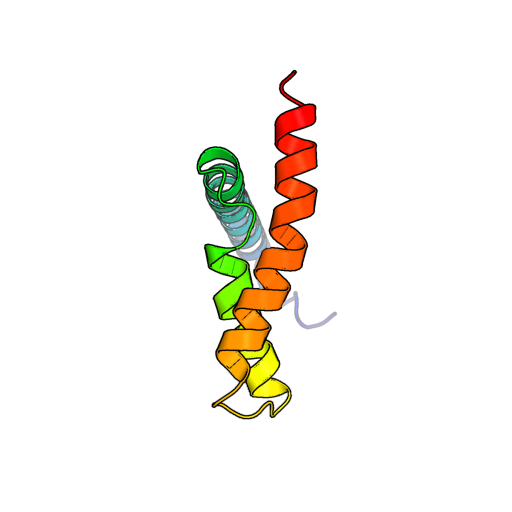. HIS A 1 82 ? 22.071 3.051 7.740 1.00 61.94 82 HIS A C 1
ATOM 587 O O . HIS A 1 82 ? 22.113 4.256 7.993 1.00 61.94 82 HIS A O 1
ATOM 593 N N . ARG A 1 83 ? 22.745 2.150 8.460 1.00 51.56 83 ARG A N 1
ATOM 594 C CA . ARG A 1 83 ? 23.749 2.471 9.478 1.00 51.56 83 ARG A CA 1
ATOM 595 C C . ARG A 1 83 ? 25.096 1.871 9.101 1.00 51.56 83 ARG A C 1
ATOM 597 O O . ARG A 1 83 ? 25.089 0.754 8.541 1.00 51.56 83 ARG A O 1
#

Solvent-accessible surface area (backbone atoms only — not comparable to full-atom values): 4721 Å² total; per-residue (Å²): 125,82,78,58,81,79,53,54,71,68,54,55,52,51,51,51,52,49,52,52,54,52,50,50,52,54,50,48,51,40,59,73,66,65,51,61,59,40,88,58,43,25,60,52,40,36,54,51,36,52,76,70,67,48,58,75,90,49,33,60,59,51,18,48,51,54,33,49,66,56,30,56,60,52,51,54,51,53,58,56,72,72,107

Mean predicted aligned error: 12.71 Å

Foldseek 3Di:
DPPCVVDDPVRVVVVVVVVVVCCVVVVCCCVVVLVPCLVPQLVVQLVVCVVVVPDPVCSNVVSNVVSVVVSVVVSVVVVVVVD

Secondary structure (DSSP, 8-state):
-TTGGGS-HHHHHHHHHHHHHHHHHHHHHHHHT---SHHHHHHHHHHHHHHTT--HHHHHHHHHHHHHHHHHHHHHHHHHHT-

Sequence (83 aa):
MAFFDQYSAAWLIGLVLALLATGLVAGTLAGLLGVGGGIVIVPVLFHLFTLLGIDESVRMHVAVGTSLATIIPTSIMSARAHR